Protein 4PDN (pdb70)

Organism: NCBI:txid1169326

Solvent-accessible surface area: 7631 Å² total; per-residue (Å²): 107,89,46,100,46,87,26,0,29,104,6,0,32,102,13,0,22,143,70,82,59,3,91,1,58,98,13,119,108,111,78,69,110,70,81,40,75,116,91,49,89,45,26,32,6,10,0,13,98,42,110,9,37,23,0,3,48,31,0,0,50,27,10,71,104,114,76,42,94,105,41,15,103,2,42,0,0,10,13,0,0,6,27,0,1,47,46,97,38,157,246,62,111,49,60,85,102,1,19,56,24,0,52,65,16,55,86,122,46,45,64,85,62,2,38,107,0,10,51,26,0,22,119,96,10,195,34,96,139,28,71,50,94,66,3,93,136,14,118

Nearest PDB structures (foldseek):
  4pdn-assembly1_A  TM=1.007E+00  e=1.228E-26  Escherichia coli KTE5
  3wtr-assembly1_A  TM=1.002E+00  e=4.230E-26  Escherichia coli KTE5
  8b76-assembly1_A  TM=3.706E-01  e=2.281E+00  Saccharomyces cerevisiae
  8b79-assembly2_B  TM=3.861E-01  e=3.445E+00  Saccharomyces cerevisiae
  8b76-assembly2_B  TM=3.861E-01  e=6.585E+00  Saccharomyces cerevisiae

InterPro domains:
  IPR007411 Elongation factor P hydroxylase [PF04315] (13-175)

Radius of gyration: 14.8 Å; Cα contacts (8 Å, |Δi|>4): 193; chains: 1; bounding box: 39×36×34 Å

Secondary structure (DSSP, 8-state):
----HHHHHHHHHHHHTTTS-EEEEE-SS--EEE---SSS-SEEEEESSS-HHHHHHHHHHHHH--HHHHHHHHHHHHHHHHHHHT-----HHHHHHHHHHHHHHHHH---HHHHHHHHHHHHHHTPPPP-GGGSPPP-

B-factor: mean 24.37, std 11.73, range [11.24, 76.9]

Foldseek 3Di:
DDFWLVVVQVLLCVQDCPPPVETEEEDAQDFDWDQADPVRGGIYGYFHDRDRLRSLLSLLVVVVVVVLVVCLRSLLLSCLLCLLQVHDHCVLVSVLSNLVVVVVCVVPHPDDRSVSSSVSSCVVRVHDDDDSVSRDRRD

Sequence (139 aa):
STHHYEQLIEIFNSCFADEFNTRLIKGDDEPIYLPADAEVPYNRIVFAHGFYASAIHEISHWCIAQFEDVEVKPQALDWLFCVAAGYPFNRVVFQRRVHAQVMDYLANGIPERPARFIKALQNYYYTPELTAEQFPWPE

Structure (mmCIF, N/CA/C/O backbone):
data_4PDN
#
_entry.id   4PDN
#
_cell.length_a   124.360
_cell.length_b   36.968
_cell.length_c   37.636
_cell.angle_alpha   90.00
_cell.angle_beta   101.22
_cell.angle_gamma   90.00
#
_symmetry.space_group_name_H-M   'C 1 2 1'
#
loop_
_entity.id
_entity.type
_entity.pdbx_description
1 polymer 'Uncharacterized protein'
2 non-polymer 'MAGNESIUM ION'
3 water water
#
loop_
_atom_site.group_PDB
_atom_site.id
_atom_site.type_symbol
_atom_site.label_atom_id
_atom_site.label_alt_id
_atom_site.label_comp_id
_atom_site.label_asym_id
_atom_site.label_entity_id
_atom_site.label_seq_id
_atom_site.pdbx_PDB_ins_code
_atom_site.Cartn_x
_atom_site.Cartn_y
_atom_site.Cartn_z
_atom_site.occupancy
_atom_site.B_iso_or_equiv
_atom_site.auth_seq_id
_atom_site.auth_comp_id
_atom_site.auth_asym_id
_atom_site.auth_atom_id
_atom_site.pdbx_PDB_model_num
ATOM 1 N N . SER A 1 3 ? 25.286 36.059 -7.632 1.00 35.87 3 SER A N 1
ATOM 2 C CA . SER A 1 3 ? 26.181 34.962 -7.288 1.00 30.24 3 SER A CA 1
ATOM 3 C C . SER A 1 3 ? 27.076 34.587 -8.457 1.00 25.36 3 SER A C 1
ATOM 4 O O . SER A 1 3 ? 26.668 34.674 -9.617 1.00 27.64 3 SER A O 1
ATOM 7 N N . THR A 1 4 ? 28.296 34.161 -8.156 1.00 22.00 4 THR A N 1
ATOM 8 C CA . THR A 1 4 ? 29.147 33.590 -9.189 1.00 18.67 4 THR A CA 1
ATOM 9 C C . THR A 1 4 ? 28.756 32.141 -9.411 1.00 17.11 4 THR A C 1
ATOM 10 O O . THR A 1 4 ? 28.113 31.532 -8.548 1.00 17.83 4 THR A O 1
ATOM 14 N N . HIS A 1 5 ? 29.129 31.594 -10.567 1.00 15.09 5 HIS A N 1
ATOM 15 C CA . HIS A 1 5 ? 28.906 30.174 -10.857 1.00 14.08 5 HIS A CA 1
ATOM 16 C C . HIS A 1 5 ? 30.167 29.498 -11.381 1.00 14.14 5 HIS A C 1
ATOM 17 O O . HIS A 1 5 ? 30.657 29.802 -12.475 1.00 16.45 5 HIS A O 1
ATOM 24 N N . HIS A 1 6 ? 30.704 28.612 -10.542 1.00 13.48 6 HIS A N 1
ATOM 25 C CA . HIS A 1 6 ? 31.940 27.875 -10.799 1.00 14.37 6 HIS A CA 1
ATOM 26 C C . HIS A 1 6 ? 31.681 26.401 -10.575 1.00 11.96 6 HIS A C 1
ATOM 27 O O . HIS A 1 6 ? 31.010 26.042 -9.597 1.00 13.80 6 HIS A O 1
ATOM 34 N N . TYR A 1 7 ? 32.218 25.536 -11.440 1.00 13.22 7 TYR A N 1
ATOM 35 C CA . TYR A 1 7 ? 31.966 24.095 -11.276 1.00 12.42 7 TYR A CA 1
ATOM 36 C C . TYR A 1 7 ? 32.429 23.599 -9.902 1.00 14.05 7 TYR A C 1
ATOM 37 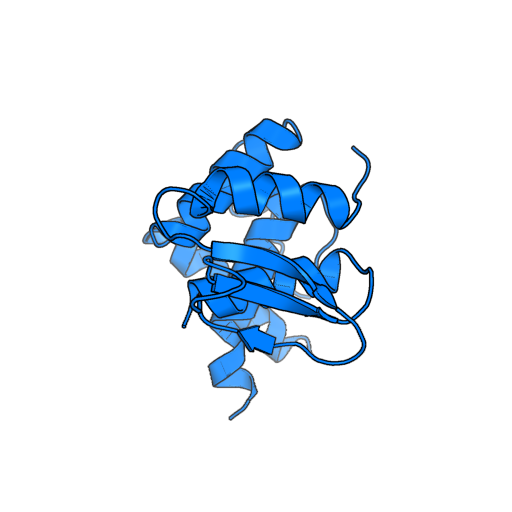O O . TYR A 1 7 ? 31.849 22.651 -9.364 1.00 14.37 7 TYR A O 1
ATOM 46 N N . GLU A 1 8 ? 33.449 24.242 -9.322 1.00 13.53 8 GLU A N 1
ATOM 47 C CA . GLU A 1 8 ? 33.938 23.833 -8.003 1.00 14.67 8 GLU A CA 1
ATOM 48 C C . GLU A 1 8 ? 32.838 23.916 -6.954 1.00 13.38 8 GLU A C 1
ATOM 49 O O . GLU A 1 8 ? 32.777 23.096 -6.038 1.00 13.98 8 GLU A O 1
ATOM 55 N N . GLN A 1 9 ? 31.941 24.883 -7.108 1.00 13.39 9 GLN A N 1
ATOM 56 C CA . GLN A 1 9 ? 30.798 25.007 -6.211 1.00 12.58 9 GLN A CA 1
ATOM 57 C C . GLN A 1 9 ? 29.877 23.792 -6.310 1.00 12.26 9 GLN A C 1
ATOM 58 O O . GLN A 1 9 ? 29.424 23.257 -5.291 1.00 12.40 9 GLN A O 1
ATOM 64 N N . LEU A 1 10 ? 29.598 23.356 -7.537 1.00 12.31 10 LEU A N 1
ATOM 65 C CA . LEU A 1 10 ? 28.743 22.189 -7.741 1.00 12.09 10 LEU A CA 1
ATOM 66 C C . LEU A 1 10 ? 29.350 20.932 -7.134 1.00 12.20 10 LEU A C 1
ATOM 67 O O . LEU A 1 10 ? 28.621 20.088 -6.608 1.00 13.07 10 LEU A O 1
ATOM 72 N N . ILE A 1 11 ? 30.675 20.806 -7.195 1.00 11.93 11 ILE A N 1
ATOM 73 C CA . ILE A 1 11 ? 31.344 19.678 -6.563 1.00 12.46 11 ILE A CA 1
ATOM 74 C C . ILE A 1 11 ? 31.072 19.678 -5.060 1.00 12.57 11 ILE A C 1
ATOM 75 O O . ILE A 1 11 ? 30.703 18.659 -4.490 1.00 13.42 11 ILE A O 1
ATOM 80 N N . GLU A 1 12 ? 31.216 20.823 -4.413 1.00 12.21 12 GLU A N 1
ATOM 81 C CA . GLU A 1 12 ? 30.967 20.892 -2.982 1.00 11.92 12 GLU A CA 1
ATOM 82 C C . GLU A 1 12 ? 29.498 20.655 -2.619 1.00 11.54 12 GLU A C 1
ATOM 83 O O . GLU A 1 12 ? 29.199 19.966 -1.641 1.00 12.88 12 GLU A O 1
ATOM 89 N N . ILE A 1 13 ? 28.589 21.213 -3.408 1.00 11.24 13 ILE A N 1
ATOM 90 C CA . ILE A 1 13 ? 27.158 21.054 -3.147 1.00 12.73 13 ILE A CA 1
ATOM 91 C C . ILE A 1 13 ? 26.738 19.602 -3.368 1.00 11.62 13 ILE A C 1
ATOM 92 O O . ILE A 1 13 ? 26.048 19.004 -2.532 1.00 12.67 13 ILE A O 1
ATOM 97 N N . PHE A 1 14 ? 27.149 19.029 -4.495 1.00 12.48 14 PHE A N 1
ATOM 98 C CA . PHE A 1 14 ? 26.856 17.624 -4.760 1.00 12.88 14 PHE A CA 1
ATOM 99 C C . PHE A 1 14 ? 27.398 16.727 -3.649 1.00 12.51 14 PHE A C 1
ATOM 100 O O . PHE A 1 14 ? 26.680 15.865 -3.131 1.00 12.69 14 PHE A O 1
ATOM 108 N N . ASN A 1 15 ? 28.659 16.915 -3.282 1.00 12.36 15 ASN A N 1
ATOM 109 C CA . ASN A 1 15 ? 29.248 16.069 -2.254 1.00 13.43 15 ASN A CA 1
ATOM 110 C C . ASN A 1 15 ? 28.529 16.243 -0.916 1.00 13.81 15 ASN A C 1
ATOM 111 O O . ASN A 1 15 ? 28.271 15.268 -0.222 1.00 15.18 15 ASN A O 1
ATOM 116 N N . SER A 1 16 ? 28.160 17.473 -0.573 1.00 13.81 16 SER A N 1
ATOM 117 C CA . SER A 1 16 ? 27.408 17.714 0.659 1.00 12.80 16 SER A CA 1
ATOM 118 C C . SER A 1 16 ? 26.073 16.963 0.667 1.00 12.82 16 SER A C 1
ATOM 119 O O . SER A 1 16 ? 25.626 16.475 1.713 1.00 15.58 16 SER A O 1
ATOM 122 N N . CYS A 1 17 ? 25.443 16.864 -0.502 1.00 13.79 17 CYS A N 1
ATOM 123 C CA . CYS A 1 17 ? 24.176 16.139 -0.629 1.00 15.46 17 CYS A CA 1
ATOM 124 C C . CYS A 1 17 ? 24.321 14.628 -0.611 1.00 13.99 17 CYS A C 1
ATOM 125 O O . CYS A 1 17 ? 23.488 13.934 -0.032 1.00 16.23 17 CYS A O 1
ATOM 128 N N . PHE A 1 18 ? 25.356 14.114 -1.270 1.00 13.05 18 PHE A N 1
ATOM 129 C CA . PHE A 1 18 ? 25.352 12.704 -1.625 1.00 14.40 18 PHE A CA 1
ATOM 130 C C . PHE A 1 18 ? 26.575 11.899 -1.197 1.00 14.78 18 PHE A C 1
ATOM 131 O O . PHE A 1 18 ? 26.574 10.688 -1.351 1.00 15.37 18 PHE A O 1
ATOM 139 N N . ALA A 1 19 ? 27.622 12.545 -0.691 1.00 14.19 19 ALA A N 1
ATOM 140 C CA . ALA A 1 19 ? 28.843 11.805 -0.380 1.00 13.93 19 ALA A CA 1
ATOM 141 C C . ALA A 1 19 ? 28.653 10.862 0.802 1.00 16.41 19 ALA A C 1
ATOM 142 O O . ALA A 1 19 ? 29.296 9.826 0.873 1.00 18.95 19 ALA A O 1
ATOM 144 N N . ASP A 1 20 ? 27.776 11.213 1.732 1.00 16.96 20 ASP A N 1
ATOM 145 C CA . ASP A 1 20 ? 27.507 10.315 2.848 1.00 19.18 20 ASP A CA 1
ATOM 146 C C . ASP A 1 20 ? 26.483 9.258 2.447 1.00 22.49 20 ASP A C 1
ATOM 147 O O . ASP A 1 20 ? 26.798 8.067 2.405 1.00 27.50 20 ASP A O 1
ATOM 152 N N . GLU A 1 21 ? 25.267 9.698 2.139 1.00 24.56 21 GLU A N 1
ATOM 153 C CA . GLU A 1 21 ? 24.134 8.790 1.951 1.00 23.80 21 GLU A CA 1
ATOM 154 C C . GLU A 1 21 ? 24.293 7.835 0.767 1.00 22.70 21 GLU A C 1
ATOM 155 O O . GLU A 1 21 ? 23.874 6.674 0.834 1.00 27.31 21 GLU A O 1
ATOM 157 N N . PHE A 1 22 ? 24.894 8.321 -0.312 1.00 20.67 22 PHE A N 1
ATOM 158 C CA . PHE A 1 22 ? 25.018 7.530 -1.529 1.00 18.86 22 PHE A CA 1
ATOM 159 C C . PHE A 1 22 ? 26.470 7.233 -1.888 1.00 13.61 22 PHE A C 1
ATOM 160 O O . PHE A 1 22 ? 26.744 6.639 -2.934 1.00 15.88 22 PHE A O 1
ATOM 168 N N . ASN A 1 23 ? 27.389 7.633 -1.013 1.00 14.03 23 ASN A N 1
ATOM 169 C CA . ASN A 1 23 ? 28.823 7.437 -1.230 1.00 12.16 23 ASN A CA 1
ATOM 170 C C . ASN A 1 23 ? 29.269 7.835 -2.633 1.00 13.54 23 ASN A C 1
ATOM 171 O O . ASN A 1 23 ? 30.046 7.119 -3.274 1.00 13.74 23 ASN A O 1
ATOM 176 N N . THR A 1 24 ? 28.781 8.977 -3.112 1.00 12.38 24 THR A N 1
ATOM 177 C CA . THR A 1 24 ? 29.065 9.411 -4.474 1.00 11.68 24 THR A CA 1
ATOM 178 C C . THR A 1 24 ? 29.561 10.851 -4.465 1.00 13.49 24 THR A C 1
ATOM 179 O O . THR A 1 24 ? 29.035 11.690 -3.726 1.00 1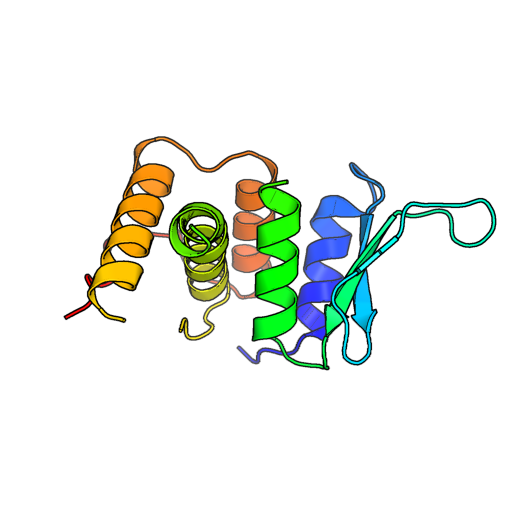3.25 24 THR A O 1
ATOM 183 N N . ARG A 1 25 ? 30.592 11.121 -5.263 1.00 12.41 25 ARG A N 1
ATOM 184 C CA . ARG A 1 25 ? 31.168 12.459 -5.366 1.00 11.50 25 ARG A CA 1
ATOM 185 C C . ARG A 1 25 ? 31.276 12.882 -6.814 1.00 11.61 25 ARG A C 1
ATOM 186 O O . ARG A 1 25 ? 31.280 12.042 -7.717 1.00 13.09 25 ARG A O 1
ATOM 194 N N . LEU A 1 26 ? 31.375 14.188 -7.030 1.00 11.58 26 LEU A N 1
ATOM 195 C CA . LEU A 1 26 ? 31.480 14.760 -8.360 1.00 11.63 26 LEU A CA 1
ATOM 196 C C . LEU A 1 26 ? 32.934 15.152 -8.630 1.00 12.34 26 LEU A C 1
ATOM 197 O O . LEU A 1 26 ? 33.597 15.740 -7.769 1.00 12.87 26 LEU A O 1
ATOM 202 N N . ILE A 1 27 ? 33.411 14.846 -9.830 1.00 12.73 27 ILE A N 1
ATOM 203 C CA . ILE A 1 27 ? 34.818 15.009 -10.195 1.00 13.23 27 ILE A CA 1
ATOM 204 C C . ILE A 1 27 ? 34.966 15.698 -11.536 1.00 12.54 27 ILE A C 1
ATOM 205 O O . ILE A 1 27 ? 34.326 15.302 -12.506 1.00 13.28 27 ILE A O 1
ATOM 210 N N . LYS A 1 28 ? 35.845 16.696 -11.611 1.00 13.97 28 LYS A N 1
ATOM 211 C CA . LYS A 1 28 ? 36.174 17.317 -12.887 1.00 15.13 28 LYS A CA 1
ATOM 212 C C . LYS A 1 28 ? 37.108 16.410 -13.686 1.00 15.08 28 LYS A C 1
ATOM 213 O O . LYS A 1 28 ? 38.205 16.079 -13.231 1.00 17.89 28 LYS A O 1
ATOM 219 N N . GLY A 1 29 ? 36.676 16.016 -14.879 1.00 16.01 29 GLY A N 1
ATOM 220 C CA . GLY A 1 29 ? 37.482 15.166 -15.733 1.00 16.96 29 GLY A CA 1
ATOM 221 C C . GLY A 1 29 ? 38.065 15.873 -16.937 1.00 19.83 29 GLY A C 1
ATOM 222 O O . GLY A 1 29 ? 38.297 17.089 -16.919 1.00 22.38 29 GLY A O 1
ATOM 223 N N . ASP A 1 30 ? 38.296 15.093 -17.987 1.00 17.91 30 ASP A N 1
ATOM 224 C CA . ASP A 1 30 ? 38.901 15.566 -19.220 1.00 19.22 30 ASP A CA 1
ATOM 225 C C . ASP A 1 30 ? 37.825 15.705 -20.294 1.00 16.63 30 ASP A C 1
ATOM 226 O O . ASP A 1 30 ? 36.941 16.549 -20.160 1.00 19.06 30 ASP A O 1
ATOM 231 N N . ASP A 1 31 ? 37.860 14.876 -21.333 1.00 16.33 31 ASP A N 1
ATOM 232 C CA . ASP A 1 31 ? 36.858 14.991 -22.402 1.00 17.68 31 ASP A CA 1
ATOM 233 C C . ASP A 1 31 ? 35.664 14.060 -22.233 1.00 16.26 31 ASP A C 1
ATOM 234 O O . ASP A 1 31 ? 34.701 14.153 -23.007 1.00 19.08 31 ASP A O 1
ATOM 239 N N . GLU A 1 32 ? 35.720 13.170 -21.243 1.00 14.86 32 GLU A N 1
ATOM 240 C CA . GLU A 1 32 ? 34.729 12.106 -21.122 1.00 17.09 32 GLU A CA 1
ATOM 241 C C . GLU A 1 32 ? 33.883 12.198 -19.873 1.00 16.76 32 GLU A C 1
ATOM 242 O O . GLU A 1 32 ? 34.418 12.266 -18.770 1.00 17.79 32 GLU A O 1
ATOM 248 N N . PRO A 1 33 ? 32.557 12.142 -20.033 1.00 16.07 33 PRO A N 1
ATOM 249 C CA . PRO A 1 33 ? 31.744 11.877 -18.848 1.00 15.47 33 PRO A CA 1
ATOM 250 C C . PRO A 1 33 ? 31.871 10.398 -18.482 1.00 16.91 33 PRO A C 1
ATOM 251 O O . PRO A 1 33 ? 31.893 9.545 -19.380 1.00 19.56 33 PRO A O 1
ATOM 255 N N . ILE A 1 34 ? 32.021 10.099 -17.196 1.00 17.05 34 ILE A N 1
ATOM 256 C CA . ILE A 1 34 ? 32.230 8.725 -16.740 1.00 16.70 34 ILE A CA 1
ATOM 257 C C . ILE A 1 34 ? 31.562 8.500 -15.401 1.00 15.14 34 ILE A C 1
ATOM 258 O O . ILE A 1 34 ? 31.466 9.417 -14.589 1.00 15.80 34 ILE A O 1
ATOM 263 N N . TYR A 1 35 ? 31.125 7.271 -15.165 1.00 17.32 35 TYR A N 1
ATOM 264 C CA . TYR A 1 35 ? 30.779 6.835 -13.824 1.00 16.96 35 TYR A CA 1
ATOM 265 C C . TYR A 1 35 ? 31.759 5.754 -13.403 1.00 15.82 35 TYR A C 1
ATOM 266 O O . TYR A 1 35 ? 31.879 4.701 -14.061 1.00 18.29 35 TYR A O 1
ATOM 275 N N . LEU A 1 36 ? 32.481 6.024 -12.321 1.00 15.82 36 LEU A N 1
ATOM 276 C CA . LEU A 1 36 ? 33.423 5.058 -11.771 1.00 15.55 36 LEU A CA 1
ATOM 277 C C . LEU A 1 36 ? 32.984 4.613 -10.385 1.00 16.56 36 LEU A C 1
ATOM 278 O O . LEU A 1 36 ? 32.940 5.412 -9.450 1.00 16.94 36 LEU A O 1
ATOM 283 N N . PRO A 1 37 ? 32.636 3.333 -10.245 1.00 16.48 37 PRO A N 1
ATOM 284 C CA . PRO A 1 37 ? 32.228 2.869 -8.920 1.00 14.93 37 PRO A CA 1
ATOM 285 C C . PRO A 1 37 ? 33.365 2.876 -7.917 1.00 15.06 37 PRO A C 1
ATOM 286 O O . PRO A 1 37 ? 34.540 2.778 -8.296 1.00 17.68 37 PRO A O 1
ATOM 290 N N . ALA A 1 38 ? 33.000 2.982 -6.645 1.00 14.39 38 ALA A N 1
ATOM 291 C CA . ALA A 1 38 ? 33.941 2.821 -5.552 1.00 16.26 38 ALA A CA 1
ATOM 292 C C . ALA A 1 38 ? 34.748 1.534 -5.709 1.00 18.53 38 ALA A C 1
ATOM 293 O O . ALA A 1 38 ? 34.232 0.496 -6.137 1.00 19.09 38 ALA A O 1
ATOM 295 N N . ASP A 1 39 ? 36.025 1.610 -5.368 1.00 17.80 39 ASP A N 1
ATOM 296 C CA . ASP A 1 39 ? 36.853 0.423 -5.348 1.00 18.77 39 ASP A CA 1
ATOM 297 C C . ASP A 1 39 ? 37.749 0.455 -4.116 1.00 17.22 39 ASP A C 1
ATOM 298 O O . ASP A 1 39 ? 37.598 1.319 -3.251 1.00 18.51 39 ASP A O 1
ATOM 303 N N . ALA A 1 40 ? 38.671 -0.486 -4.024 1.00 20.15 40 ALA A N 1
ATOM 304 C CA . ALA A 1 40 ? 39.468 -0.624 -2.814 1.00 22.93 40 ALA A CA 1
ATOM 305 C C . ALA A 1 40 ? 40.485 0.507 -2.636 1.00 26.90 40 ALA A C 1
ATOM 306 O O . ALA A 1 40 ? 40.978 0.731 -1.530 1.00 31.85 40 ALA A O 1
ATOM 308 N N . GLU A 1 41 ? 40.808 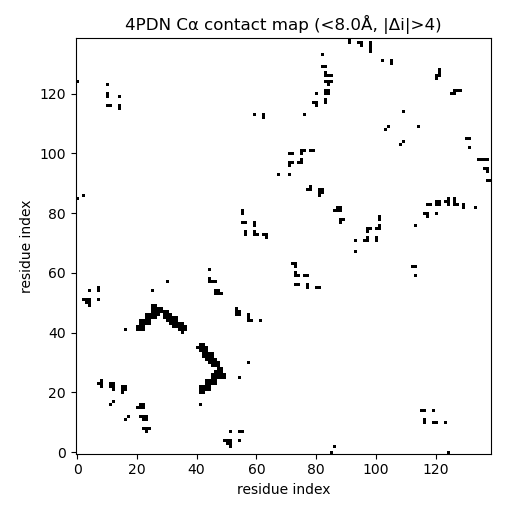1.214 -3.714 1.00 21.58 41 GLU A N 1
ATOM 309 C CA . GLU A 1 41 ? 41.768 2.316 -3.626 1.00 23.40 41 GLU A CA 1
ATOM 310 C C . GLU A 1 41 ? 41.045 3.635 -3.402 1.00 20.59 41 GLU A C 1
ATOM 311 O O . GLU A 1 41 ? 41.399 4.413 -2.506 1.00 22.86 41 GLU A O 1
ATOM 313 N N . VAL A 1 42 ? 40.027 3.884 -4.218 1.00 18.56 42 VAL A N 1
ATOM 314 C CA . VAL A 1 42 ? 39.232 5.097 -4.099 1.00 18.13 42 VAL A CA 1
ATOM 315 C C . VAL A 1 42 ? 37.824 4.675 -3.681 1.00 16.09 42 VAL A C 1
ATOM 316 O O . VAL A 1 42 ? 37.023 4.255 -4.511 1.00 16.26 42 VAL A O 1
ATOM 320 N N . PRO A 1 43 ? 37.536 4.760 -2.376 1.00 14.60 43 PRO A N 1
ATOM 321 C CA . PRO A 1 43 ? 36.361 4.086 -1.815 1.00 14.84 43 PRO A CA 1
ATOM 322 C C . PRO A 1 43 ? 35.061 4.874 -1.909 1.00 15.08 43 PRO A C 1
ATOM 323 O O . PRO A 1 43 ? 34.238 4.775 -1.006 1.00 19.51 43 PRO A O 1
ATOM 327 N N . TYR A 1 44 ? 34.877 5.640 -2.970 1.00 14.05 44 TYR A N 1
ATOM 328 C CA . TYR A 1 44 ? 33.611 6.314 -3.203 1.00 13.78 44 TYR A CA 1
ATOM 329 C C . TYR A 1 44 ? 33.331 6.294 -4.701 1.00 13.02 44 TYR A C 1
ATOM 330 O O . TYR A 1 44 ? 34.265 6.217 -5.526 1.00 13.99 44 TYR A O 1
ATOM 339 N N . ASN A 1 45 ? 32.049 6.317 -5.053 1.00 12.37 45 ASN A N 1
ATOM 340 C CA . ASN A 1 45 ? 31.643 6.387 -6.450 1.00 12.59 45 ASN A CA 1
ATOM 341 C C . ASN A 1 45 ? 31.927 7.771 -6.996 1.00 11.82 45 ASN A C 1
ATOM 342 O O . ASN A 1 45 ? 31.818 8.757 -6.263 1.00 12.80 45 ASN A O 1
ATOM 347 N N . ARG A 1 46 ? 32.293 7.850 -8.273 1.00 12.67 46 ARG A N 1
ATOM 348 C CA . ARG A 1 46 ? 32.649 9.112 -8.904 1.00 12.91 46 ARG A CA 1
ATOM 349 C C . ARG A 1 46 ? 31.824 9.369 -10.155 1.00 13.65 46 ARG A C 1
ATOM 350 O O . ARG A 1 46 ? 31.786 8.540 -11.071 1.00 14.40 46 ARG A O 1
ATOM 358 N N . ILE A 1 47 ? 31.161 10.522 -10.176 1.00 13.20 47 ILE A N 1
ATOM 359 C CA . ILE A 1 47 ? 30.571 11.066 -11.390 1.00 13.60 47 ILE A CA 1
ATOM 360 C C . ILE A 1 47 ? 31.566 12.027 -11.983 1.00 12.63 47 ILE A C 1
ATOM 361 O O . ILE A 1 47 ? 31.865 13.050 -11.376 1.00 13.34 47 ILE A O 1
ATOM 366 N N . VAL A 1 48 ? 32.093 11.701 -13.150 1.00 12.86 48 VAL A N 1
ATOM 367 C CA . VAL A 1 48 ? 33.093 12.535 -13.797 1.00 12.55 48 VAL A CA 1
ATOM 368 C C . VAL A 1 48 ? 32.425 13.342 -14.906 1.00 12.35 48 VAL A C 1
ATOM 369 O O . VAL A 1 48 ? 31.737 12.769 -15.757 1.00 14.51 48 VAL A O 1
ATOM 373 N N . PHE A 1 49 ? 32.594 14.662 -14.885 1.00 11.97 49 PHE A N 1
ATOM 374 C CA . PHE A 1 49 ? 32.080 15.501 -15.965 1.00 12.42 49 PHE A CA 1
ATOM 375 C C . PHE A 1 49 ? 33.220 16.054 -16.822 1.00 13.60 49 PHE A C 1
ATOM 376 O O . PHE A 1 49 ? 34.358 16.212 -16.354 1.00 14.81 49 PHE A O 1
ATOM 384 N N . ALA A 1 50 ? 32.912 16.345 -18.082 1.00 14.90 50 ALA A N 1
ATOM 385 C CA . ALA A 1 50 ? 33.926 16.786 -19.036 1.00 14.59 50 ALA A CA 1
ATOM 386 C C . ALA A 1 50 ? 34.157 18.291 -18.987 1.00 16.37 50 ALA A C 1
ATOM 387 O O . ALA A 1 50 ? 33.216 19.070 -18.964 1.00 18.68 50 ALA A O 1
ATOM 389 N N . HIS A 1 51 ? 35.428 18.673 -18.943 1.00 18.90 51 HIS A N 1
ATOM 390 C CA . HIS A 1 51 ? 35.855 20.063 -19.009 1.00 20.91 51 HIS A CA 1
ATOM 391 C C . HIS A 1 51 ? 35.422 20.824 -17.744 1.00 21.41 51 HIS A C 1
ATOM 392 O O . HIS A 1 51 ? 34.453 20.466 -17.067 1.00 25.64 51 HIS A O 1
ATOM 399 N N . GLY A 1 52 ? 36.158 21.866 -17.406 1.00 24.65 52 GLY A N 1
ATOM 400 C CA . GLY A 1 52 ? 35.861 22.613 -16.206 1.00 20.82 52 GLY A CA 1
ATOM 401 C C . GLY A 1 52 ? 34.774 23.612 -16.509 1.00 18.95 52 GLY A C 1
ATOM 402 O O . GLY A 1 52 ? 35.024 24.809 -16.620 1.00 21.79 52 GLY A O 1
ATOM 403 N N . PHE A 1 53 ? 33.557 23.101 -16.651 1.00 17.65 53 PHE A N 1
ATOM 404 C CA . PHE A 1 53 ? 32.451 23.859 -17.211 1.00 18.81 53 PHE A CA 1
ATOM 405 C C . PHE A 1 53 ? 31.202 23.601 -16.370 1.00 15.02 53 PHE A C 1
ATOM 406 O O . PHE A 1 53 ? 30.762 22.454 -16.242 1.00 15.34 53 PHE A O 1
ATOM 414 N N . TYR A 1 54 ? 30.656 24.657 -15.770 1.00 14.68 54 TYR A N 1
ATOM 415 C CA . TYR A 1 54 ? 29.462 24.572 -14.922 1.00 14.06 54 TYR A CA 1
ATOM 416 C C . TYR A 1 54 ? 28.320 23.770 -15.553 1.00 13.91 54 TYR A C 1
ATOM 417 O O . TYR A 1 54 ? 27.774 22.852 -14.930 1.00 14.34 54 TYR A O 1
ATOM 426 N N . ALA A 1 55 ? 27.988 24.088 -16.799 1.00 14.78 55 ALA A N 1
ATOM 427 C CA . ALA A 1 55 ? 26.873 23.428 -17.478 1.00 15.86 55 ALA A CA 1
ATOM 428 C C . ALA A 1 55 ? 27.111 21.928 -17.659 1.00 14.29 55 ALA A C 1
ATOM 429 O O . ALA A 1 55 ? 26.176 21.124 -17.612 1.00 15.14 55 ALA A O 1
ATOM 431 N N . SER A 1 56 ? 28.368 21.559 -17.879 1.00 14.31 56 SER A N 1
ATOM 432 C CA . SER A 1 56 ? 28.747 20.161 -18.033 1.00 15.16 56 SER A CA 1
ATOM 433 C C . SER A 1 56 ? 28.517 19.377 -16.735 1.00 13.42 56 SER A C 1
ATOM 434 O O . SER A 1 56 ? 27.977 18.255 -16.746 1.00 13.00 56 SER A O 1
ATOM 437 N N . ALA A 1 57 ? 28.935 19.961 -15.615 1.00 13.11 57 ALA A N 1
ATOM 438 C CA . ALA A 1 57 ? 28.708 19.341 -14.312 1.00 11.51 57 ALA A CA 1
ATOM 439 C C . ALA A 1 57 ? 27.205 19.183 -14.047 1.00 12.70 57 ALA A C 1
ATOM 440 O O . ALA A 1 57 ? 26.765 18.109 -13.643 1.00 13.77 57 ALA A O 1
ATOM 442 N N . ILE A 1 58 ? 26.422 20.235 -14.307 1.00 13.07 58 ILE A N 1
ATOM 443 C CA . ILE A 1 58 ? 24.963 20.164 -14.141 1.00 14.66 58 ILE A CA 1
ATOM 444 C C . ILE A 1 58 ? 24.388 18.970 -14.903 1.00 16.12 58 ILE A C 1
ATOM 445 O O . ILE A 1 58 ? 23.609 18.184 -14.360 1.00 16.61 58 ILE A O 1
ATOM 450 N N . HIS A 1 59 ? 24.798 18.821 -16.157 1.00 15.45 59 HIS A N 1
ATOM 451 C CA . HIS A 1 59 ? 24.230 17.784 -17.004 1.00 15.09 59 HIS A CA 1
ATOM 452 C C . HIS A 1 59 ? 24.552 16.374 -16.494 1.00 15.57 59 HIS A C 1
ATOM 453 O O . HIS A 1 59 ? 23.698 15.484 -16.542 1.00 16.00 59 HIS A O 1
ATOM 460 N N . GLU A 1 60 ? 25.765 16.159 -15.987 1.00 14.44 60 GLU A N 1
ATOM 461 C CA . GLU A 1 60 ? 26.091 14.830 -15.466 1.00 15.08 60 GLU A CA 1
ATOM 462 C C . GLU A 1 60 ? 25.361 14.542 -14.158 1.00 13.90 60 GLU A C 1
ATOM 463 O O . GLU A 1 60 ? 24.964 13.402 -13.897 1.00 16.28 60 GLU A O 1
ATOM 469 N N . ILE A 1 61 ? 25.163 15.565 -13.333 1.00 13.58 61 ILE A N 1
ATOM 470 C CA . ILE A 1 61 ? 24.376 15.391 -12.112 1.00 14.60 61 ILE A CA 1
ATOM 471 C C . ILE A 1 61 ? 22.951 14.964 -12.473 1.00 16.40 61 ILE A C 1
ATOM 472 O O . ILE A 1 61 ? 22.393 14.054 -11.862 1.00 16.35 61 ILE A O 1
ATOM 477 N N . SER A 1 62 ? 22.372 15.605 -13.480 1.00 16.46 62 SER A N 1
ATOM 478 C CA . SER A 1 62 ? 21.024 15.252 -13.921 1.00 15.80 62 SER A CA 1
ATOM 479 C C . SER A 1 62 ? 20.937 13.811 -14.399 1.00 18.40 62 SER A C 1
ATOM 480 O O . SER A 1 62 ? 20.002 13.092 -14.053 1.00 21.08 62 SER A O 1
ATOM 483 N N . HIS A 1 63 ? 21.919 13.379 -15.182 1.00 18.29 63 HIS A N 1
ATOM 484 C CA . HIS A 1 63 ? 21.918 12.009 -15.676 1.00 18.50 63 HIS A CA 1
ATOM 485 C C . HIS A 1 63 ? 22.042 11.003 -14.546 1.00 18.79 63 HIS A C 1
ATOM 486 O O . HIS A 1 63 ? 21.372 9.971 -14.565 1.00 22.55 63 HIS A O 1
ATOM 493 N N . TRP A 1 64 ? 22.854 11.321 -13.546 1.00 17.37 64 TRP A N 1
ATOM 494 C CA . TRP A 1 64 ? 22.992 10.447 -12.388 1.00 18.07 64 TRP A CA 1
ATOM 495 C C . TRP A 1 64 ? 21.679 10.356 -11.606 1.00 18.58 64 TRP A C 1
ATOM 496 O O . TRP A 1 64 ? 21.321 9.288 -11.099 1.00 21.77 64 TRP A O 1
ATOM 507 N N . CYS A 1 65 ? 20.957 11.471 -11.520 1.00 18.22 65 CYS A N 1
ATOM 508 C CA . CYS A 1 65 ? 19.668 11.491 -10.832 1.00 21.82 65 CYS A CA 1
ATOM 509 C C . CYS A 1 65 ? 18.643 10.590 -11.505 1.00 24.61 65 CYS A C 1
ATOM 510 O O . CYS A 1 65 ? 17.840 9.949 -10.835 1.00 28.58 65 CYS A O 1
ATOM 513 N N . ILE A 1 66 ? 18.663 10.556 -12.832 1.00 26.23 66 ILE A N 1
ATOM 514 C CA . ILE A 1 66 ? 17.682 9.782 -13.589 1.00 28.31 66 ILE A CA 1
ATOM 515 C C . ILE A 1 66 ? 18.035 8.300 -13.625 1.00 35.32 66 ILE A C 1
ATOM 516 O O . ILE A 1 66 ? 17.181 7.442 -13.404 1.00 34.58 66 ILE A O 1
ATOM 521 N N . ALA A 1 67 ? 19.297 8.002 -13.907 1.00 38.96 67 ALA A N 1
ATOM 522 C CA . ALA A 1 67 ? 19.750 6.620 -13.983 1.00 48.18 67 ALA A CA 1
ATOM 523 C C . ALA A 1 67 ? 20.320 6.161 -12.649 1.00 53.79 67 ALA A C 1
ATOM 524 O O . ALA A 1 67 ? 21.463 6.467 -12.319 1.00 57.01 67 ALA A O 1
ATOM 526 N N . GLN A 1 93 ? 15.200 9.181 -31.044 1.00 69.82 93 GLN A N 1
ATOM 527 C CA . GLN A 1 93 ? 15.378 8.270 -29.919 1.00 69.81 93 GLN A CA 1
ATOM 528 C C . GLN A 1 93 ? 16.179 8.926 -28.799 1.00 68.60 93 GLN A C 1
ATOM 529 O O . GLN A 1 93 ? 15.855 8.771 -27.621 1.00 68.14 93 GLN A O 1
ATOM 531 N N . PHE A 1 94 ? 17.225 9.657 -29.174 1.00 67.55 94 PHE A N 1
ATOM 532 C CA . PHE A 1 94 ? 18.052 10.367 -28.204 1.00 65.92 94 PHE A CA 1
ATOM 533 C C . PHE A 1 94 ? 17.246 11.458 -27.509 1.00 65.79 94 PHE A C 1
ATOM 534 O O . PHE A 1 94 ? 17.513 11.801 -26.359 1.00 65.56 94 PHE A O 1
ATOM 536 N N . GLU A 1 95 ? 16.258 11.996 -28.218 1.00 65.62 95 GLU A N 1
ATOM 537 C CA . GLU A 1 95 ? 15.387 13.027 -27.665 1.00 64.80 95 GLU A CA 1
ATOM 538 C C . GLU A 1 95 ? 14.590 12.494 -26.480 1.00 61.72 95 GLU A C 1
ATOM 539 O O . GLU A 1 95 ? 14.519 13.137 -25.436 1.00 61.99 95 GLU A O 1
ATOM 541 N N . ASP A 1 96 ? 13.999 11.314 -26.649 1.00 57.57 96 ASP A N 1
ATOM 542 C CA . ASP A 1 96 ? 13.199 10.690 -25.598 1.00 55.32 96 ASP A CA 1
ATOM 543 C C . ASP A 1 96 ? 14.013 10.453 -24.330 1.00 50.56 96 ASP A C 1
ATOM 544 O O . ASP A 1 96 ? 13.539 10.698 -23.222 1.00 50.31 96 ASP A O 1
ATOM 549 N N . VAL A 1 97 ? 15.241 9.973 -24.508 1.00 47.60 97 VAL A N 1
ATOM 550 C CA . VAL A 1 97 ? 16.137 9.681 -23.397 1.00 44.90 97 VAL A CA 1
ATOM 551 C C . VAL A 1 97 ? 16.571 10.962 -22.695 1.00 41.74 97 VAL A C 1
ATOM 552 O O . VAL A 1 97 ? 16.861 10.957 -21.502 1.00 42.47 97 VAL A O 1
ATOM 556 N N . GLU A 1 98 ? 16.597 12.064 -23.436 1.00 38.17 98 GLU A N 1
ATOM 557 C CA . GLU A 1 98 ? 17.138 13.307 -22.903 1.00 34.65 98 GLU A CA 1
ATOM 558 C C . GLU A 1 98 ? 16.110 14.242 -22.274 1.00 30.48 98 GLU A C 1
ATOM 559 O O . GLU A 1 98 ? 16.498 15.220 -21.649 1.00 29.80 98 GLU A O 1
ATOM 565 N N . VAL A 1 99 ? 14.816 13.962 -22.422 1.00 28.34 99 VAL A N 1
ATOM 566 C CA . VAL A 1 99 ? 13.812 14.907 -21.929 1.00 25.52 99 VAL A CA 1
ATOM 567 C C . VAL A 1 99 ? 13.886 15.090 -20.412 1.00 22.75 99 VAL A C 1
ATOM 568 O O . VAL A 1 99 ? 13.948 16.218 -19.922 1.00 22.03 99 VAL A O 1
ATOM 572 N N . LYS A 1 100 ? 13.903 13.998 -19.658 1.00 24.36 100 LYS A N 1
ATOM 573 C CA . LYS A 1 100 ? 13.941 14.124 -18.201 1.00 22.03 100 LYS A CA 1
ATOM 574 C C . LYS A 1 100 ? 15.277 14.686 -17.670 1.00 21.18 100 LYS A C 1
ATOM 575 O O . LYS A 1 100 ? 15.265 15.562 -16.800 1.00 19.01 100 LYS A O 1
ATOM 581 N N . PRO A 1 101 ? 16.430 14.206 -18.178 1.00 21.91 101 PRO A N 1
ATOM 582 C CA . PRO A 1 101 ? 17.667 14.857 -17.725 1.00 21.51 101 PRO A CA 1
ATOM 583 C C . PRO A 1 101 ? 17.711 16.352 -18.051 1.00 20.49 101 PRO A C 1
ATOM 584 O O . PRO A 1 101 ? 18.173 17.133 -17.220 1.00 20.41 101 PRO A O 1
ATOM 588 N N . GLN A 1 102 ? 17.223 16.757 -19.223 1.00 21.22 102 GLN A N 1
ATOM 589 C CA . GLN A 1 102 ? 17.253 18.180 -19.560 1.00 19.92 102 GLN A CA 1
ATOM 590 C C . GLN A 1 102 ? 16.255 18.994 -18.721 1.00 18.61 102 GLN A C 1
ATOM 591 O O . GLN A 1 102 ? 16.507 20.164 -18.431 1.00 18.69 102 GLN A O 1
ATOM 597 N N . ALA A 1 103 ? 15.143 18.383 -18.317 1.00 17.35 103 ALA A N 1
ATOM 598 C CA . ALA A 1 103 ? 14.217 19.030 -17.382 1.00 18.47 103 ALA A CA 1
ATOM 599 C C . ALA A 1 103 ? 14.869 19.259 -16.014 1.00 15.89 103 ALA A C 1
ATOM 600 O O . ALA A 1 103 ? 14.718 20.332 -15.410 1.00 15.64 103 ALA A O 1
ATOM 602 N N . LEU A 1 104 ? 15.593 18.258 -15.518 1.00 18.65 104 LEU A N 1
ATOM 603 C CA . LEU A 1 104 ? 16.358 18.441 -14.288 1.00 17.80 104 LEU A CA 1
ATOM 604 C C . LEU A 1 104 ? 17.428 19.520 -14.464 1.00 17.36 104 LEU A C 1
ATOM 605 O O . LEU A 1 104 ? 17.642 20.323 -13.550 1.00 17.12 104 LEU A O 1
ATOM 610 N N . ASP A 1 105 ? 18.096 19.542 -15.619 1.00 18.35 105 ASP A N 1
ATOM 611 C CA . ASP A 1 105 ? 19.078 20.597 -15.909 1.00 16.75 105 ASP A CA 1
ATOM 612 C C . ASP A 1 105 ? 18.446 21.970 -15.711 1.00 14.96 105 ASP A C 1
ATOM 613 O O . ASP A 1 105 ? 19.008 22.846 -15.061 1.00 17.25 105 ASP A O 1
ATOM 618 N N . TRP A 1 106 ? 17.270 22.148 -16.297 1.00 15.78 106 TRP A N 1
ATOM 619 C CA . TRP A 1 106 ? 16.575 23.427 -16.250 1.00 17.00 106 TRP A CA 1
ATOM 620 C C . TRP A 1 106 ? 16.211 23.779 -14.811 1.00 16.10 106 TRP A C 1
ATOM 621 O O . TRP A 1 106 ? 16.454 24.898 -14.364 1.00 18.70 106 TRP A O 1
ATOM 632 N N . LEU A 1 107 ? 15.654 22.816 -14.081 1.00 15.16 107 LEU A N 1
ATOM 633 C CA . LEU A 1 107 ? 15.357 23.010 -12.665 1.00 15.54 107 LEU A CA 1
ATOM 634 C C . LEU A 1 107 ? 16.591 23.388 -11.859 1.00 16.24 107 LEU A C 1
ATOM 635 O O . LEU A 1 107 ? 16.551 24.321 -11.056 1.00 16.35 107 LEU A O 1
ATOM 640 N N . PHE A 1 108 ? 17.682 22.660 -12.062 1.00 16.37 108 PHE A N 1
ATOM 641 C CA . PHE A 1 108 ? 18.916 22.936 -11.332 1.00 15.39 108 PHE A CA 1
ATOM 642 C C . PHE A 1 108 ? 19.442 24.342 -11.663 1.00 15.35 108 PHE A C 1
ATOM 643 O O . PHE A 1 108 ? 19.869 25.094 -10.774 1.00 15.67 108 PHE A O 1
ATOM 651 N N . CYS A 1 109 ? 19.418 24.697 -12.943 1.00 15.46 109 CYS A N 1
ATOM 652 C CA . CYS A 1 109 ? 19.922 26.001 -13.369 1.00 16.17 109 CYS A CA 1
ATOM 653 C C . CYS A 1 109 ? 19.136 27.142 -12.727 1.00 17.89 109 CYS A C 1
ATOM 654 O O . CYS A 1 109 ? 19.714 28.094 -12.209 1.00 18.6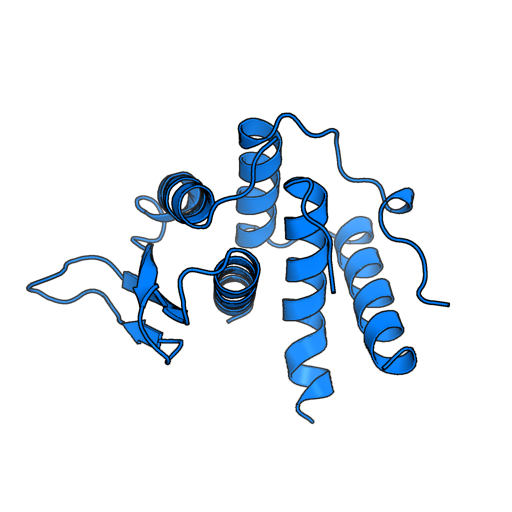2 109 CYS A O 1
ATOM 657 N N . VAL A 1 110 ? 17.815 27.041 -12.738 1.00 18.21 110 VAL A N 1
ATOM 658 C CA . VAL A 1 110 ? 17.008 28.071 -12.108 1.00 18.63 110 VAL A CA 1
ATOM 659 C C . VAL A 1 110 ? 17.240 28.096 -10.593 1.00 18.74 110 VAL A C 1
ATOM 660 O O . VAL A 1 110 ? 17.366 29.173 -10.010 1.00 19.59 110 VAL A O 1
ATOM 664 N N . ALA A 1 111 ? 17.336 26.927 -9.961 1.00 17.29 111 ALA A N 1
ATOM 665 C CA . ALA A 1 111 ? 17.612 26.874 -8.519 1.00 17.61 111 ALA A CA 1
ATOM 666 C C . ALA A 1 111 ? 18.961 27.513 -8.164 1.00 16.95 111 ALA A C 1
ATOM 667 O O . ALA A 1 111 ? 19.131 28.061 -7.070 1.00 18.45 111 ALA A O 1
ATOM 669 N N . ALA A 1 112 ? 19.908 27.457 -9.099 1.00 16.16 112 ALA A N 1
ATOM 670 C CA . ALA A 1 112 ? 21.252 27.992 -8.871 1.00 15.62 112 ALA A CA 1
ATOM 671 C C . ALA A 1 112 ? 21.390 29.456 -9.276 1.00 16.04 112 ALA A C 1
ATOM 672 O O . ALA A 1 112 ? 22.355 30.114 -8.886 1.00 18.54 112 ALA A O 1
ATOM 674 N N . GLY A 1 113 ? 20.453 29.958 -10.079 1.00 18.94 113 GLY A N 1
ATOM 675 C CA . GLY A 1 113 ? 20.597 31.278 -10.673 1.00 20.44 113 GLY A CA 1
ATOM 676 C C . GLY A 1 113 ? 21.502 31.306 -11.900 1.00 20.98 113 GLY A C 1
ATOM 677 O O . GLY A 1 113 ? 22.099 32.339 -12.223 1.00 24.70 113 GLY A O 1
ATOM 678 N N . TYR A 1 114 ? 21.588 30.170 -12.590 1.00 20.74 114 TYR A N 1
ATOM 679 C CA . TYR A 1 114 ? 22.412 30.004 -13.793 1.00 23.63 114 TYR A CA 1
ATOM 680 C C . TYR A 1 114 ? 21.539 29.905 -15.057 1.00 27.63 114 TYR A C 1
ATOM 681 O O . TYR A 1 114 ? 20.480 29.294 -15.028 1.00 29.17 114 TYR A O 1
ATOM 690 N N . PRO A 1 115 ? 21.978 30.502 -16.176 1.00 32.38 115 PRO A N 1
ATOM 691 C CA . PRO A 1 115 ? 21.144 30.452 -17.391 1.00 33.60 115 PRO A CA 1
ATOM 692 C C . PRO A 1 115 ? 21.010 29.049 -17.999 1.00 36.99 115 PRO A C 1
ATOM 693 O O . PRO A 1 115 ? 21.995 28.323 -18.090 1.00 38.61 115 PRO A O 1
ATOM 697 N N . PHE A 1 116 ? 19.805 28.679 -18.424 1.00 38.65 116 PHE A N 1
ATOM 698 C CA . PHE A 1 116 ? 19.599 27.361 -19.025 1.00 41.36 116 PHE A CA 1
ATOM 699 C C . PHE A 1 116 ? 19.560 27.389 -20.551 1.00 46.27 116 PHE A C 1
ATOM 700 O O . PHE A 1 116 ? 18.918 28.250 -21.148 1.00 45.80 116 PHE A O 1
ATOM 708 N N . ASN A 1 117 ? 20.241 26.427 -21.169 1.00 52.89 117 ASN A N 1
ATOM 709 C CA . ASN A 1 117 ? 20.169 26.221 -22.614 1.00 56.56 117 ASN A CA 1
ATOM 710 C C . ASN A 1 117 ? 19.994 24.746 -22.961 1.00 56.60 117 ASN A C 1
ATOM 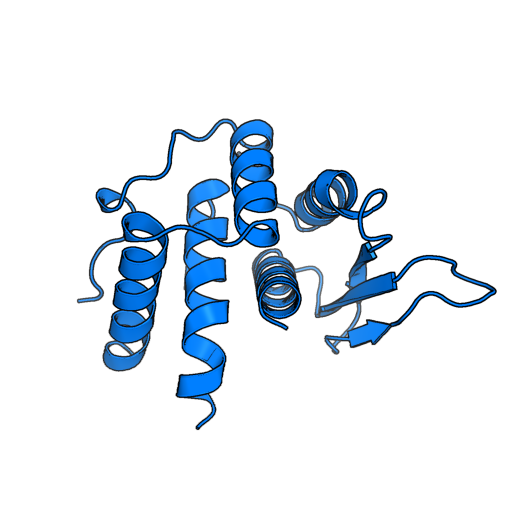711 O O . ASN A 1 117 ? 20.676 23.884 -22.405 1.00 56.13 117 ASN A O 1
ATOM 716 N N . ARG A 1 131 ? 14.714 21.937 -32.264 1.00 55.61 131 ARG A N 1
ATOM 717 C CA . ARG A 1 131 ? 15.170 22.925 -31.294 1.00 54.61 131 ARG A CA 1
ATOM 718 C C . ARG A 1 131 ? 14.043 23.342 -30.354 1.00 49.71 131 ARG A C 1
ATOM 719 O O . ARG A 1 131 ? 13.953 22.868 -29.220 1.00 47.66 131 ARG A O 1
ATOM 727 N N . VAL A 1 132 ? 13.193 24.239 -30.842 1.00 45.66 132 VAL A N 1
ATOM 728 C CA . VAL A 1 132 ? 12.070 24.755 -30.069 1.00 41.31 132 VAL A CA 1
ATOM 729 C C . VAL A 1 132 ? 11.105 23.641 -29.688 1.00 36.76 132 VAL A C 1
ATOM 730 O O . VAL A 1 132 ? 10.605 23.598 -28.561 1.00 34.51 132 VAL A O 1
ATOM 734 N N . VAL A 1 133 ? 10.854 22.734 -30.627 1.00 35.89 133 VAL A N 1
ATOM 735 C CA . VAL A 1 133 ? 9.957 21.609 -30.385 1.00 33.55 133 VAL A CA 1
ATOM 736 C C . VAL A 1 133 ? 10.451 20.766 -29.211 1.00 30.64 133 VAL A C 1
ATOM 737 O O . VAL A 1 133 ? 9.674 20.412 -28.314 1.00 30.02 133 VAL A O 1
ATOM 741 N N . PHE A 1 134 ? 11.745 20.464 -29.207 1.00 32.14 134 PHE A N 1
ATOM 742 C CA . PHE A 1 134 ? 12.316 19.660 -28.134 1.00 30.46 134 PHE A CA 1
ATOM 743 C C . PHE A 1 134 ? 12.272 20.375 -26.787 1.00 28.32 134 PHE A C 1
ATOM 744 O O . PHE A 1 134 ? 11.940 19.764 -25.768 1.00 25.94 134 PHE A O 1
ATOM 752 N N . GLN A 1 135 ? 12.618 21.659 -26.766 1.00 27.68 135 GLN A N 1
ATOM 753 C CA . GLN A 1 135 ? 12.641 22.374 -25.492 1.00 30.09 135 GLN A CA 1
ATOM 754 C C . GLN A 1 135 ? 11.240 22.506 -24.915 1.00 26.52 135 GLN A C 1
ATOM 755 O O . GLN A 1 135 ? 11.065 22.598 -23.702 1.00 25.00 135 GLN A O 1
ATOM 761 N N . ARG A 1 136 ? 10.236 22.510 -25.782 1.00 26.32 136 ARG A N 1
ATOM 762 C CA . ARG A 1 136 ? 8.865 22.522 -25.293 1.00 23.79 136 ARG A CA 1
ATOM 763 C C . ARG A 1 136 ? 8.523 21.200 -24.607 1.00 22.86 136 ARG A C 1
ATOM 764 O O . ARG A 1 136 ? 7.781 21.185 -23.627 1.00 21.28 136 ARG A O 1
ATOM 772 N N . ARG A 1 137 ? 9.064 20.096 -25.118 1.00 23.42 137 ARG A N 1
ATOM 773 C CA . ARG A 1 137 ? 8.927 18.809 -24.441 1.00 23.08 137 ARG A CA 1
ATOM 774 C C . ARG A 1 137 ? 9.600 18.875 -23.076 1.00 21.81 137 ARG A C 1
ATOM 775 O O . ARG A 1 137 ? 9.077 18.363 -22.089 1.00 22.50 137 ARG A O 1
ATOM 783 N N . VAL A 1 138 ? 10.771 19.500 -23.021 1.00 21.36 138 VAL A N 1
ATOM 784 C CA . VAL A 1 138 ? 11.474 19.640 -21.755 1.00 21.48 138 VAL A CA 1
ATOM 785 C C . VAL A 1 138 ? 10.661 20.511 -20.794 1.00 20.46 138 VAL A C 1
ATOM 786 O O . VAL A 1 138 ? 10.514 20.184 -19.615 1.00 19.52 138 VAL A O 1
AT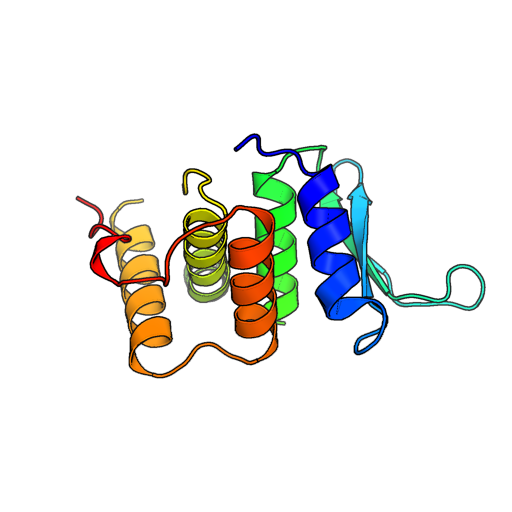OM 790 N N . HIS A 1 139 ? 10.111 21.606 -21.310 1.00 20.72 139 HIS A N 1
ATOM 791 C CA . HIS A 1 139 ? 9.264 22.484 -20.505 1.00 21.99 139 HIS A CA 1
ATOM 792 C C . HIS A 1 139 ? 8.076 21.730 -19.901 1.00 20.88 139 HIS A C 1
ATOM 793 O O . HIS A 1 139 ? 7.780 21.873 -18.713 1.00 20.54 139 HIS A O 1
ATOM 800 N N . ALA A 1 140 ? 7.403 20.919 -20.711 1.00 20.31 140 ALA A N 1
ATOM 801 C CA . ALA A 1 140 ? 6.275 20.141 -20.208 1.00 20.29 140 ALA A CA 1
ATOM 802 C C . ALA A 1 140 ? 6.717 19.183 -19.103 1.00 19.63 140 ALA A C 1
ATOM 803 O O . ALA A 1 140 ? 5.987 18.960 -18.133 1.00 21.33 140 ALA A O 1
ATOM 805 N N . GLN A 1 141 ? 7.914 18.622 -19.239 1.00 20.32 141 GLN A N 1
ATOM 806 C CA . GLN A 1 141 ? 8.430 17.727 -18.212 1.00 19.23 141 GLN A CA 1
ATOM 807 C C . GLN A 1 141 ? 8.747 18.493 -16.920 1.00 18.56 141 GLN A C 1
ATOM 808 O O . GLN A 1 141 ? 8.523 17.980 -15.822 1.00 19.64 141 GLN A O 1
ATOM 814 N N . VAL A 1 142 ? 9.269 19.712 -17.042 1.00 17.87 142 VAL A N 1
ATOM 815 C CA . VAL A 1 142 ? 9.486 20.549 -15.863 1.00 18.14 142 VAL A CA 1
ATOM 816 C C . VAL A 1 142 ? 8.150 20.780 -15.151 1.00 18.68 142 VAL A C 1
ATOM 817 O O . VAL A 1 142 ? 8.065 20.666 -13.931 1.00 19.27 142 VAL A O 1
ATOM 821 N N . MET A 1 143 ? 7.102 21.076 -15.916 1.00 20.26 143 MET A N 1
ATOM 822 C CA . MET A 1 143 ? 5.784 21.300 -15.329 1.00 20.16 143 MET A CA 1
ATOM 823 C C . MET A 1 143 ? 5.268 20.040 -14.637 1.00 20.61 143 MET A C 1
ATOM 824 O O . MET A 1 143 ? 4.669 20.112 -13.564 1.00 21.23 143 MET A O 1
ATOM 829 N N . ASP A 1 144 ? 5.513 18.889 -15.252 1.00 21.28 144 ASP A N 1
ATOM 830 C CA . ASP A 1 144 ? 5.149 17.608 -14.657 1.00 22.16 144 ASP A CA 1
ATOM 831 C C . ASP A 1 144 ? 5.838 17.424 -13.301 1.00 22.40 144 ASP A C 1
ATOM 832 O O . ASP A 1 144 ? 5.192 17.079 -12.309 1.00 23.84 144 ASP A O 1
ATOM 837 N N . TYR A 1 145 ? 7.145 17.666 -13.254 1.00 21.64 145 TYR A N 1
ATOM 838 C CA . TYR A 1 145 ? 7.884 17.578 -12.000 1.00 22.49 145 TYR A CA 1
ATOM 839 C C . TYR A 1 145 ? 7.349 18.554 -10.947 1.00 22.44 145 TYR A C 1
ATOM 840 O O . TYR A 1 145 ? 7.157 18.181 -9.792 1.00 24.15 145 TYR A O 1
ATOM 849 N N . LEU A 1 146 ? 7.102 19.803 -11.339 1.00 22.62 146 LEU A N 1
ATOM 850 C CA . LEU A 1 146 ? 6.613 20.797 -10.380 1.00 22.56 146 LEU A CA 1
ATOM 851 C C . LEU A 1 146 ? 5.213 20.470 -9.866 1.00 21.60 146 LEU A C 1
ATOM 852 O O . LEU A 1 146 ? 4.900 20.708 -8.697 1.00 24.33 146 LEU A O 1
ATOM 857 N N . ALA A 1 147 ? 4.372 19.929 -10.739 1.00 22.44 147 ALA A N 1
ATOM 858 C CA . ALA A 1 147 ? 2.984 19.661 -10.382 1.00 22.53 147 ALA A CA 1
ATOM 859 C C . ALA A 1 147 ? 2.826 18.350 -9.625 1.00 23.78 147 ALA A C 1
ATOM 860 O O . ALA A 1 147 ? 2.002 18.245 -8.715 1.00 25.70 147 ALA A O 1
ATOM 862 N N . ASN A 1 148 ? 3.613 17.349 -10.000 1.00 22.18 148 ASN A N 1
ATOM 863 C CA . ASN A 1 148 ? 3.386 16.003 -9.489 1.00 24.22 148 ASN A CA 1
ATOM 864 C C . ASN A 1 148 ? 4.465 15.507 -8.543 1.00 26.40 148 ASN A C 1
ATOM 865 O O . ASN A 1 148 ? 4.311 14.459 -7.913 1.00 28.82 148 ASN A O 1
ATOM 870 N N . GLY A 1 149 ? 5.552 16.262 -8.436 1.00 25.89 149 GLY A N 1
ATOM 871 C CA . GLY A 1 149 ? 6.612 15.924 -7.507 1.00 26.19 149 GLY A CA 1
ATOM 872 C C . GLY A 1 149 ? 7.953 15.692 -8.168 1.00 26.28 149 GLY A C 1
ATOM 873 O O . GLY A 1 149 ? 8.052 15.053 -9.223 1.00 25.67 149 GLY A O 1
ATOM 874 N N . ILE A 1 150 ? 8.987 16.234 -7.537 1.00 26.73 150 ILE A N 1
ATOM 875 C CA . ILE A 1 150 ? 10.364 16.019 -7.952 1.00 23.24 150 ILE A CA 1
ATOM 876 C C . ILE A 1 150 ? 10.929 14.850 -7.150 1.00 25.36 150 ILE A C 1
ATOM 877 O O . ILE A 1 150 ? 10.797 14.826 -5.924 1.00 26.24 150 ILE A O 1
ATOM 882 N N . PRO A 1 151 ? 11.537 13.865 -7.834 1.00 26.76 151 PRO A N 1
ATOM 883 C CA . PRO A 1 151 ? 12.104 12.692 -7.155 1.00 26.72 151 PRO A CA 1
ATOM 884 C C . PRO A 1 151 ? 13.130 13.071 -6.084 1.00 26.17 151 PRO A C 1
ATOM 885 O O . PRO A 1 151 ? 13.708 14.155 -6.153 1.00 23.25 151 PRO A O 1
ATOM 889 N N . GLU A 1 152 ? 13.349 12.176 -5.122 1.00 27.50 152 GLU A N 1
ATOM 890 C CA . GLU A 1 152 ? 14.146 12.466 -3.928 1.00 26.31 152 GLU A CA 1
ATOM 891 C C . GLU A 1 152 ? 15.521 13.082 -4.196 1.00 24.86 152 GLU A C 1
ATOM 892 O O . GLU A 1 152 ? 15.870 14.101 -3.594 1.00 23.02 152 GLU A O 1
ATOM 894 N N . ARG A 1 153 ? 16.313 12.472 -5.074 1.00 23.40 153 ARG A N 1
ATOM 895 C CA . ARG A 1 153 ? 17.672 12.970 -5.284 1.00 21.84 153 ARG A CA 1
ATOM 896 C C . ARG A 1 153 ? 17.713 14.356 -5.941 1.00 19.74 153 ARG A C 1
ATOM 897 O O . ARG A 1 153 ? 18.377 15.245 -5.412 1.00 18.32 153 ARG A O 1
ATOM 905 N N . PRO A 1 154 ? 17.004 14.562 -7.074 1.00 18.12 154 PRO A N 1
ATOM 906 C CA . PRO A 1 154 ? 17.021 15.945 -7.573 1.00 17.89 154 PRO A CA 1
ATOM 907 C C . PRO A 1 154 ? 16.372 16.949 -6.613 1.00 17.59 154 PRO A C 1
ATOM 908 O O . PRO A 1 154 ? 16.805 18.102 -6.577 1.00 16.91 154 PRO A O 1
ATOM 912 N N . ALA A 1 155 ? 15.372 16.528 -5.843 1.00 17.90 155 ALA A N 1
ATOM 913 C CA . ALA A 1 155 ? 14.740 17.426 -4.875 1.00 19.78 155 ALA A CA 1
ATOM 914 C C . ALA A 1 155 ? 15.748 17.876 -3.821 1.00 19.83 155 ALA A C 1
ATOM 915 O O . ALA A 1 155 ? 15.812 19.054 -3.464 1.00 19.41 155 ALA A O 1
ATOM 917 N N . ARG A 1 156 ? 16.546 16.933 -3.333 1.00 18.61 156 ARG A N 1
ATOM 918 C CA . ARG A 1 156 ? 17.583 17.259 -2.364 1.00 19.18 156 ARG A CA 1
ATOM 919 C C . ARG A 1 156 ? 18.601 18.239 -2.949 1.00 16.44 156 ARG A C 1
ATOM 920 O O . ARG A 1 156 ? 18.999 19.206 -2.303 1.00 17.92 156 ARG A O 1
ATOM 928 N N . PHE A 1 157 ? 19.012 17.989 -4.183 1.00 15.42 157 PHE A N 1
ATOM 929 C CA . PHE A 1 157 ? 20.006 18.834 -4.824 1.00 14.47 157 PHE A CA 1
ATOM 930 C C . PHE A 1 157 ? 19.448 20.243 -5.047 1.00 15.54 157 PHE A C 1
ATOM 931 O O . PHE A 1 157 ? 20.145 21.232 -4.806 1.00 15.43 157 PHE A O 1
ATOM 939 N N . ILE A 1 158 ? 18.181 20.335 -5.453 1.00 15.92 158 ILE A N 1
ATOM 940 C CA . ILE A 1 158 ? 17.549 21.639 -5.637 1.00 17.63 158 ILE A CA 1
ATOM 941 C C . ILE A 1 158 ? 17.505 22.448 -4.331 1.00 18.94 158 ILE A C 1
ATOM 942 O O . ILE A 1 158 ? 17.836 23.630 -4.334 1.00 17.85 158 ILE A O 1
ATOM 947 N N . LYS A 1 159 ? 17.115 21.820 -3.222 1.00 17.93 159 LYS A N 1
ATOM 948 C CA . LYS A 1 159 ? 17.083 22.520 -1.935 1.00 19.62 159 LYS A CA 1
ATOM 949 C C . LYS A 1 159 ? 18.481 23.013 -1.551 1.00 17.63 159 LYS A C 1
ATOM 950 O O . LYS A 1 159 ? 18.650 24.131 -1.061 1.00 18.52 159 LYS A O 1
ATOM 952 N N . ALA A 1 160 ? 19.489 22.183 -1.787 1.00 15.76 160 ALA A N 1
ATOM 953 C CA . ALA A 1 160 ? 20.863 22.568 -1.468 1.00 14.46 160 ALA A CA 1
ATOM 954 C C . ALA A 1 160 ? 21.347 23.736 -2.333 1.00 15.37 160 ALA A C 1
ATOM 955 O O . ALA A 1 160 ? 22.008 24.651 -1.826 1.00 16.23 160 ALA A O 1
ATOM 957 N N . LEU A 1 161 ? 21.034 23.698 -3.629 1.00 15.43 161 LEU A N 1
ATOM 958 C CA . LEU A 1 161 ? 21.364 24.812 -4.522 1.00 15.05 161 LEU A CA 1
ATOM 959 C C . LEU A 1 161 ? 20.721 26.100 -4.016 1.00 17.02 161 LEU A C 1
ATOM 960 O O . LEU A 1 161 ? 21.356 27.157 -3.997 1.00 15.83 161 LEU A O 1
ATOM 965 N N . GLN A 1 162 ? 19.459 26.013 -3.603 1.00 16.39 162 GLN A N 1
ATOM 966 C CA . GLN A 1 162 ? 18.752 27.197 -3.117 1.00 19.01 162 GLN A CA 1
ATOM 967 C C . GLN A 1 162 ? 19.411 27.788 -1.876 1.00 17.62 162 GLN A C 1
ATOM 968 O O . GLN A 1 162 ? 19.517 29.005 -1.743 1.00 19.54 162 GLN A O 1
ATOM 974 N N . ASN A 1 163 ? 19.861 26.935 -0.966 1.00 16.79 163 ASN A N 1
ATOM 975 C CA . ASN A 1 163 ? 20.546 27.443 0.218 1.00 16.36 163 ASN A CA 1
ATOM 976 C C . ASN A 1 163 ? 21.954 27.935 -0.106 1.00 16.78 163 ASN A C 1
ATOM 977 O O . ASN A 1 163 ? 22.442 28.886 0.515 1.00 19.57 163 ASN A O 1
ATOM 982 N N . TYR A 1 164 ? 22.605 27.313 -1.084 1.00 15.21 164 TYR A N 1
ATOM 983 C CA . TYR A 1 164 ? 23.966 27.723 -1.442 1.00 14.27 164 TYR A CA 1
ATOM 984 C C . TYR A 1 164 ? 23.956 29.092 -2.122 1.00 15.66 164 TYR A C 1
ATOM 985 O O . TYR A 1 164 ? 24.820 29.930 -1.856 1.00 15.71 164 TYR A O 1
ATOM 994 N N . TYR A 1 165 ? 22.971 29.320 -2.986 1.00 15.95 165 TYR A N 1
ATOM 995 C CA . TYR A 1 165 ? 22.938 30.522 -3.813 1.00 15.55 165 TYR A CA 1
ATOM 996 C C . TYR A 1 165 ? 21.891 31.549 -3.355 1.00 16.15 165 TYR A C 1
ATOM 997 O O . TYR A 1 165 ? 21.733 32.605 -3.983 1.00 18.81 165 TYR A O 1
ATOM 1006 N N . TYR A 1 166 ? 21.185 31.246 -2.266 1.00 17.78 166 TYR A N 1
ATOM 1007 C CA . TYR A 1 166 ? 20.187 32.161 -1.688 1.00 19.11 166 TYR A CA 1
ATOM 1008 C C . TYR A 1 166 ? 19.067 32.512 -2.669 1.00 18.98 166 TYR A C 1
ATOM 1009 O O . TYR A 1 166 ? 18.674 33.682 -2.793 1.00 22.59 166 TYR A O 1
ATOM 1018 N N . THR A 1 167 ? 18.549 31.502 -3.360 1.00 21.15 167 THR A N 1
ATOM 1019 C CA . THR A 1 167 ? 17.493 31.723 -4.345 1.00 22.86 167 THR A CA 1
ATOM 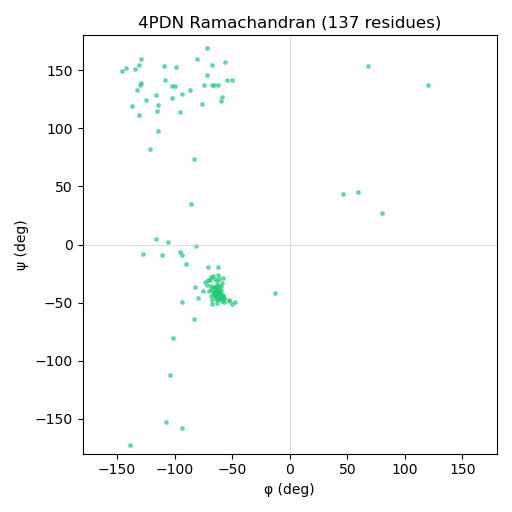1020 C C . THR A 1 167 ? 16.116 31.403 -3.766 1.00 27.53 167 THR A C 1
ATOM 1021 O O . THR A 1 167 ? 15.992 30.583 -2.856 1.00 28.47 167 THR A O 1
ATOM 1025 N N . PRO A 1 168 ? 15.070 32.060 -4.290 1.00 32.86 168 PRO A N 1
ATOM 1026 C CA . PRO A 1 168 ? 13.711 31.822 -3.795 1.00 36.25 168 PRO A CA 1
ATOM 1027 C C . PRO A 1 168 ? 13.151 30.462 -4.206 1.00 35.07 168 PRO A C 1
ATOM 1028 O O . PRO A 1 168 ? 13.746 29.778 -5.042 1.00 33.24 168 PRO A O 1
ATOM 1032 N N . GLU A 1 169 ? 12.019 30.084 -3.613 1.00 36.89 169 GLU A N 1
ATOM 1033 C CA . GLU A 1 169 ? 11.328 28.851 -3.971 1.00 37.32 169 GLU A CA 1
ATOM 1034 C C . GLU A 1 169 ? 11.056 28.828 -5.465 1.00 33.53 169 GLU A C 1
ATOM 1035 O O . GLU A 1 169 ? 10.742 29.862 -6.050 1.00 33.29 169 GLU A O 1
ATOM 1041 N N . LEU A 1 170 ? 11.195 27.657 -6.081 1.00 32.68 170 LEU A N 1
ATOM 1042 C CA . LEU A 1 170 ? 10.897 27.512 -7.500 1.00 32.86 170 LEU A CA 1
ATOM 1043 C C . LEU A 1 170 ? 9.419 27.734 -7.754 1.00 34.20 170 LEU A C 1
ATOM 1044 O O . LEU A 1 170 ? 8.571 27.258 -7.002 1.00 37.04 170 LEU A O 1
ATOM 1049 N N . THR A 1 171 ? 9.121 28.475 -8.811 1.00 33.50 171 THR A N 1
ATOM 1050 C CA . THR A 1 171 ? 7.757 28.598 -9.300 1.00 36.40 171 THR A CA 1
ATOM 1051 C C . THR A 1 171 ? 7.775 28.351 -10.800 1.00 35.11 171 THR A C 1
ATOM 1052 O O . THR A 1 171 ? 8.801 28.551 -11.460 1.00 32.43 171 THR A O 1
ATOM 1056 N N . ALA 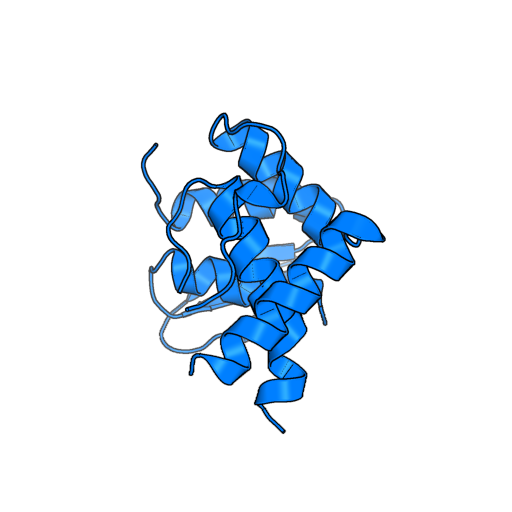A 1 172 ? 6.647 27.899 -11.336 1.00 36.05 172 ALA A N 1
ATOM 1057 C CA . ALA A 1 172 ? 6.564 27.570 -12.751 1.00 33.43 172 ALA A CA 1
ATOM 1058 C C . ALA A 1 172 ? 6.804 28.798 -13.625 1.00 33.79 172 ALA A C 1
ATOM 1059 O O . ALA A 1 172 ? 7.258 28.676 -14.759 1.00 32.52 172 ALA A O 1
ATOM 1061 N N . GLU A 1 173 ? 6.514 29.979 -13.083 1.00 35.12 173 GLU A N 1
ATOM 1062 C CA . GLU A 1 173 ? 6.707 31.236 -13.804 1.00 34.29 173 GLU A CA 1
ATOM 1063 C C . GLU A 1 173 ? 8.170 31.495 -14.177 1.00 31.36 173 GLU A C 1
ATOM 1064 O O . GLU A 1 173 ? 8.459 32.291 -15.074 1.00 35.02 173 GLU A O 1
ATOM 1066 N N . GLN A 1 174 ? 9.093 30.823 -13.497 1.00 28.34 174 GLN A N 1
ATOM 1067 C CA . GLN A 1 174 ? 10.513 30.992 -13.783 1.00 26.52 174 GLN A CA 1
ATOM 1068 C C . GLN A 1 174 ? 10.958 30.163 -14.977 1.00 25.62 174 GLN A C 1
ATOM 1069 O O . GLN A 1 174 ? 12.131 30.191 -15.356 1.00 29.14 174 GLN A O 1
ATOM 1075 N N . PHE A 1 175 ? 10.026 29.416 -15.554 1.00 24.49 175 PHE A N 1
ATOM 1076 C CA . PHE A 1 175 ? 10.325 28.552 -16.691 1.00 22.89 175 PHE A CA 1
ATOM 1077 C C . PHE A 1 175 ? 9.453 28.930 -17.883 1.00 26.12 175 PHE A C 1
ATOM 1078 O O . PHE A 1 175 ? 8.421 28.308 -18.122 1.00 26.67 175 PHE A O 1
ATOM 1086 N N . PRO A 1 176 ? 9.865 29.959 -18.634 1.00 27.67 176 PRO A N 1
ATOM 1087 C CA . PRO A 1 176 ? 9.077 30.434 -19.775 1.00 29.10 176 PRO A CA 1
ATOM 1088 C C . PRO A 1 176 ? 8.918 29.385 -20.871 1.00 28.28 176 PRO A C 1
ATOM 1089 O O . PRO A 1 176 ? 9.877 28.692 -21.204 1.00 28.74 176 PRO A O 1
ATOM 1093 N N . TRP A 1 177 ? 7.708 29.276 -21.412 1.00 29.35 177 TRP A N 1
ATOM 1094 C CA . TRP A 1 177 ? 7.442 28.425 -22.564 1.00 28.69 177 TRP A CA 1
ATOM 1095 C C . TRP A 1 177 ? 8.310 28.859 -23.733 1.00 29.38 177 TRP A C 1
ATOM 1096 O O . TRP A 1 177 ? 8.320 30.037 -24.087 1.00 32.45 177 TRP A O 1
ATOM 1107 N N . PRO A 1 178 ? 9.055 27.916 -24.328 1.00 30.57 178 PRO A N 1
ATOM 1108 C CA . PRO A 1 178 ? 9.925 28.233 -25.470 1.00 33.21 178 PRO A CA 1
ATOM 1109 C C . PRO A 1 178 ? 9.156 28.792 -26.666 1.00 36.77 178 PRO A C 1
ATOM 1110 O O . PRO A 1 178 ? 8.231 28.157 -27.170 1.00 38.48 178 PRO A O 1
ATOM 1114 N N . GLU A 1 179 ? 9.543 29.981 -27.113 1.00 41.61 179 GLU A N 1
ATOM 1115 C CA . GLU A 1 179 ? 8.869 30.627 -28.233 1.00 47.23 179 GLU A CA 1
ATOM 1116 C C . GLU A 1 179 ? 9.869 31.055 -29.300 1.00 51.07 179 GLU A C 1
ATOM 1117 O O . GLU A 1 179 ? 10.913 30.425 -29.471 1.00 53.20 179 GLU A O 1
#